Protein AF-A0ABD0MZG0-F1 (afdb_monomer_lite)

Sequence (67 aa):
SVDPVSAAVSPAGEAEADDGDGENCSICFEPWTSAGDHRLAALRCGHLFGFICISRWLTSGGNKCPQ

Organism: Cirrhinus mrigala (NCBI:txid683832)

Secondary structure (DSSP, 8-state):
--------------PPP--GGGGB-TTT-PBPBSSSTTBEEE-TTS-EEEHHHHHHHHHTT--S---

Radius of gyration: 19.06 Å; chains: 1; bounding box: 24×37×64 Å

Foldseek 3Di:
DDDDDDDPDPCPDDDDDDDPPVQAFPQPRHGADCDDQQHWDADPVGDIHGNVRVVCCCVVPNVDDPD

InterPro domains:
  IPR001841 Zinc finger, RING-type [PF13639] (24-66)
  IPR001841 Zinc finger, RING-type [PS50089] (25-66)
  IPR013083 Zinc finger, RING/FYVE/PHD-type [G3DSA:3.30.40.10] (9-67)
  IPR037381 E3 ubiquitin-protein ligase RFWD3 [PTHR16047] (14-67)

pLDDT: mean 80.61, std 18.57, range [47.56, 97.62]

Structure (mmCIF, N/CA/C/O backbone):
data_AF-A0ABD0MZG0-F1
#
_entry.id   AF-A0ABD0MZG0-F1
#
loop_
_atom_site.group_PDB
_atom_site.id
_atom_site.type_symbol
_atom_site.label_atom_id
_atom_site.label_alt_id
_atom_site.label_comp_id
_atom_site.label_asym_id
_atom_site.label_entity_id
_atom_site.label_seq_id
_atom_site.pdbx_PDB_ins_code
_atom_site.Cartn_x
_atom_site.Cartn_y
_atom_site.Cartn_z
_atom_site.occupancy
_atom_site.B_iso_or_equiv
_atom_site.auth_seq_id
_atom_site.auth_comp_id
_atom_site.auth_asym_id
_atom_site.auth_atom_id
_atom_site.pdbx_PDB_model_num
ATOM 1 N N . SER A 1 1 ? 10.606 -30.655 -50.683 1.00 48.03 1 SER A N 1
ATOM 2 C CA . SER A 1 1 ? 10.332 -29.276 -50.257 1.00 48.03 1 SER A CA 1
ATOM 3 C C . SER A 1 1 ? 9.612 -29.370 -48.940 1.00 48.03 1 SER A C 1
ATOM 5 O O . SER A 1 1 ? 8.527 -29.927 -48.932 1.00 48.03 1 SER A O 1
ATOM 7 N N . VAL A 1 2 ? 10.273 -29.035 -47.833 1.00 51.69 2 VAL A N 1
ATOM 8 C CA . VAL A 1 2 ? 9.633 -29.074 -46.513 1.00 51.69 2 VAL A CA 1
ATOM 9 C C . VAL A 1 2 ? 9.112 -27.675 -46.232 1.00 51.69 2 VAL A C 1
ATOM 11 O O . VAL A 1 2 ? 9.883 -26.718 -46.197 1.00 51.69 2 VAL A O 1
ATOM 14 N N . ASP A 1 3 ? 7.797 -27.552 -46.147 1.00 55.62 3 ASP A N 1
ATOM 15 C CA . ASP A 1 3 ? 7.107 -26.325 -45.777 1.00 55.62 3 ASP A CA 1
ATOM 16 C C . ASP A 1 3 ? 7.431 -25.978 -44.315 1.00 55.62 3 ASP A C 1
ATOM 18 O O . ASP A 1 3 ? 7.300 -26.846 -43.443 1.00 55.62 3 ASP A O 1
ATOM 22 N N . PRO A 1 4 ? 7.839 -24.740 -43.988 1.00 68.50 4 PRO A N 1
ATOM 23 C CA . PRO A 1 4 ? 7.940 -24.340 -42.597 1.00 68.50 4 PRO A CA 1
ATOM 24 C C . PRO A 1 4 ? 6.545 -23.988 -42.068 1.00 68.50 4 PRO A C 1
ATOM 26 O O . PRO A 1 4 ? 6.004 -22.914 -42.321 1.00 68.50 4 PRO A O 1
ATOM 29 N N . VAL A 1 5 ? 5.973 -24.905 -41.290 1.00 64.75 5 VAL A N 1
ATOM 30 C CA . VAL A 1 5 ? 5.073 -24.533 -40.192 1.00 64.75 5 VAL A CA 1
ATOM 31 C C . VAL A 1 5 ? 5.908 -23.874 -39.090 1.00 64.75 5 VAL A C 1
ATOM 33 O O . VAL A 1 5 ? 7.053 -24.276 -38.890 1.00 64.75 5 VAL A O 1
ATOM 36 N N . SER A 1 6 ? 5.304 -22.932 -38.356 1.00 53.81 6 SER A N 1
ATOM 37 C CA . SER A 1 6 ? 5.767 -22.288 -37.106 1.00 53.81 6 SER A CA 1
ATOM 38 C C . SER A 1 6 ? 6.035 -20.787 -37.306 1.00 53.81 6 SER A C 1
ATOM 40 O O . SER A 1 6 ? 6.768 -20.403 -38.203 1.00 53.81 6 SER A O 1
ATOM 42 N N . ALA A 1 7 ? 5.465 -19.861 -36.541 1.00 52.09 7 ALA A N 1
ATOM 43 C CA . ALA A 1 7 ? 4.886 -19.961 -35.212 1.00 52.09 7 ALA A CA 1
ATOM 44 C C . ALA A 1 7 ? 3.738 -18.953 -35.072 1.00 52.09 7 ALA A C 1
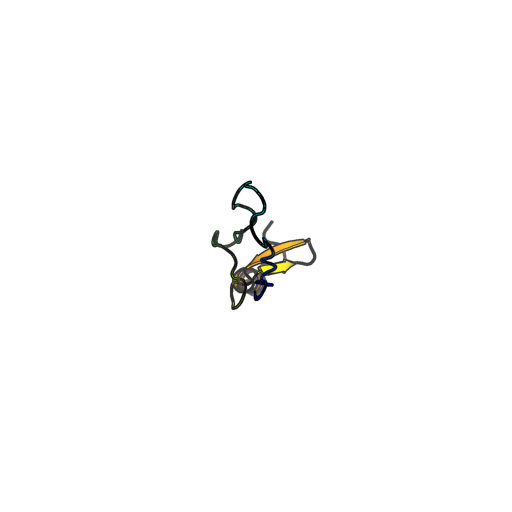ATOM 46 O O . ALA A 1 7 ? 3.837 -17.816 -35.533 1.00 52.09 7 ALA A O 1
ATOM 47 N N . ALA A 1 8 ? 2.677 -19.358 -34.375 1.00 57.19 8 ALA A N 1
ATOM 48 C CA . ALA A 1 8 ? 1.775 -18.419 -33.734 1.00 57.19 8 ALA A CA 1
ATOM 49 C C . ALA A 1 8 ? 2.569 -17.684 -32.647 1.00 57.19 8 ALA A C 1
ATOM 51 O O . ALA A 1 8 ? 2.811 -18.226 -31.570 1.00 57.19 8 ALA A O 1
ATOM 52 N N . VAL A 1 9 ? 3.011 -16.468 -32.949 1.00 52.06 9 VAL A N 1
ATOM 53 C CA . VAL A 1 9 ? 3.390 -15.501 -31.925 1.00 52.06 9 VAL A CA 1
ATOM 54 C C . VAL A 1 9 ? 2.150 -14.667 -31.645 1.00 52.06 9 VAL A C 1
ATOM 56 O O . VAL A 1 9 ? 1.746 -13.823 -32.439 1.00 52.06 9 VAL A O 1
ATOM 59 N N . SER A 1 10 ? 1.491 -14.977 -30.535 1.00 57.47 10 SER A N 1
ATOM 60 C CA . SER A 1 10 ? 0.477 -14.108 -29.950 1.00 57.47 10 SER A CA 1
ATOM 61 C C . SER A 1 10 ? 1.110 -12.736 -29.690 1.00 57.47 10 SER A C 1
ATOM 63 O O . SER A 1 10 ? 2.095 -12.693 -28.948 1.00 57.47 10 SER A O 1
ATOM 65 N N . PRO A 1 11 ? 0.583 -11.618 -30.219 1.00 48.38 11 PRO A N 1
ATOM 66 C CA . PRO A 1 11 ? 0.961 -10.310 -29.715 1.00 48.38 11 PRO A CA 1
ATOM 67 C C . PRO A 1 11 ? 0.217 -10.107 -28.390 1.00 48.38 11 PRO A C 1
ATOM 69 O O . PRO A 1 11 ? -0.886 -9.570 -28.334 1.00 48.38 11 PRO A O 1
ATOM 72 N N . ALA A 1 12 ? 0.776 -10.655 -27.311 1.00 57.31 12 ALA A N 1
ATOM 73 C CA . ALA A 1 12 ? 0.423 -10.259 -25.955 1.00 57.31 12 ALA A CA 1
ATOM 74 C C . ALA A 1 12 ? 1.337 -9.085 -25.581 1.00 57.31 12 ALA A C 1
ATOM 76 O O . ALA A 1 12 ? 2.411 -9.265 -25.015 1.00 57.31 12 ALA A O 1
ATOM 77 N N . GLY A 1 13 ? 0.912 -7.904 -26.005 1.00 52.88 13 GLY A N 1
ATOM 78 C CA . GLY A 1 13 ? 1.652 -6.647 -26.001 1.00 52.88 13 GLY A CA 1
ATOM 79 C C . GLY A 1 13 ? 1.222 -5.931 -27.279 1.00 52.88 13 GLY A C 1
ATOM 80 O O . GLY A 1 13 ? 1.279 -6.535 -28.339 1.00 52.88 13 GLY A O 1
ATOM 81 N N . GLU A 1 14 ? 0.625 -4.751 -27.266 1.00 48.78 14 GLU A N 1
ATOM 82 C CA . GLU A 1 14 ? 0.668 -3.679 -26.287 1.00 48.78 14 GLU A CA 1
ATOM 83 C C . GLU A 1 14 ? -0.734 -3.055 -26.182 1.00 48.78 14 GLU A C 1
ATOM 85 O O . GLU A 1 14 ? -1.367 -2.767 -27.197 1.00 48.78 14 GLU A O 1
ATOM 90 N N . ALA A 1 15 ? -1.248 -2.878 -24.960 1.00 54.94 15 ALA A N 1
ATOM 91 C CA . ALA A 1 15 ? -2.352 -1.950 -24.752 1.00 54.94 15 ALA A CA 1
ATOM 92 C C . ALA A 1 15 ? -1.785 -0.544 -24.969 1.00 54.94 15 ALA A C 1
ATOM 94 O O . ALA A 1 15 ? -0.793 -0.165 -24.347 1.00 54.94 15 ALA A O 1
ATOM 95 N N . GLU A 1 16 ? -2.374 0.157 -25.928 1.00 50.91 16 GLU A N 1
ATOM 96 C CA . GLU A 1 16 ? -1.980 1.486 -26.364 1.00 50.91 16 GLU A CA 1
ATOM 97 C C . GLU A 1 16 ? -2.008 2.496 -25.206 1.00 50.91 16 GLU A C 1
ATOM 99 O O . GLU A 1 16 ? -2.818 2.399 -24.287 1.00 50.91 16 GLU A O 1
ATOM 104 N N . ALA A 1 17 ? -1.071 3.440 -25.271 1.00 59.19 17 ALA A N 1
ATOM 105 C CA . ALA A 1 17 ? -0.748 4.442 -24.268 1.00 59.19 17 ALA A CA 1
ATOM 106 C C . ALA A 1 17 ? -1.955 5.196 -23.683 1.00 59.19 17 ALA A C 1
ATOM 108 O O . ALA A 1 17 ? -2.666 5.874 -24.419 1.00 59.19 17 ALA A O 1
ATOM 109 N N . ASP A 1 18 ? -2.079 5.175 -22.354 1.00 49.12 18 ASP A N 1
ATOM 110 C CA . ASP A 1 18 ? -2.523 6.318 -21.552 1.00 49.12 18 ASP A CA 1
ATOM 111 C C . ASP A 1 18 ? -2.067 6.106 -20.095 1.00 49.12 18 ASP A C 1
ATOM 113 O O . ASP A 1 18 ? -2.460 5.139 -19.452 1.00 49.12 18 ASP A O 1
ATOM 117 N N . ASP A 1 19 ? -1.173 6.987 -19.644 1.00 47.56 19 ASP A N 1
ATOM 118 C CA . ASP A 1 19 ? -0.831 7.307 -18.252 1.00 47.56 19 ASP A CA 1
ATOM 119 C C . ASP A 1 19 ? -0.483 6.150 -17.282 1.00 47.56 19 ASP A C 1
ATOM 121 O O . ASP A 1 19 ? -1.335 5.444 -16.744 1.00 47.56 19 ASP A O 1
ATOM 125 N N . GLY A 1 20 ? 0.809 6.025 -16.949 1.00 52.88 20 GLY A N 1
ATOM 126 C CA . GLY A 1 20 ? 1.342 5.088 -15.945 1.00 52.88 20 GLY A CA 1
ATOM 127 C C . GLY A 1 20 ? 0.815 5.279 -14.507 1.00 52.88 20 GLY A C 1
ATOM 128 O O . GLY A 1 20 ? 1.285 4.617 -13.587 1.00 52.88 20 GLY A O 1
ATOM 129 N N . ASP A 1 21 ? -0.182 6.135 -14.288 1.00 58.03 21 ASP A N 1
ATOM 130 C CA . ASP A 1 21 ? -0.831 6.372 -12.996 1.00 58.03 21 ASP A CA 1
ATOM 131 C C . ASP A 1 21 ? -1.652 5.162 -12.499 1.00 58.03 21 ASP A C 1
ATOM 133 O O . ASP A 1 21 ? -1.864 4.992 -11.296 1.00 58.03 21 ASP A O 1
ATOM 137 N N . GLY A 1 22 ? -2.081 4.261 -13.393 1.00 69.12 22 GLY A N 1
ATOM 138 C CA . GLY A 1 22 ? -2.795 3.026 -13.023 1.00 69.12 22 GLY A CA 1
ATOM 139 C C . GLY A 1 22 ? -1.893 1.886 -12.524 1.00 69.12 22 GLY A C 1
ATOM 140 O O . GLY A 1 22 ? -2.373 0.889 -11.971 1.00 69.12 22 GLY A O 1
ATOM 141 N N . GLU A 1 23 ? -0.580 2.009 -12.714 1.00 85.19 23 GLU A N 1
ATOM 142 C CA . GLU A 1 23 ? 0.404 0.961 -12.422 1.00 85.19 23 GLU A CA 1
ATOM 143 C C . GLU A 1 23 ? 1.243 1.231 -11.158 1.00 85.19 23 GLU A C 1
ATOM 145 O O . GLU A 1 23 ? 2.178 0.482 -10.857 1.00 85.19 23 GLU A O 1
ATOM 150 N N . ASN A 1 24 ? 0.896 2.255 -10.369 1.00 93.38 24 ASN A N 1
ATOM 151 C CA . ASN A 1 24 ? 1.638 2.632 -9.167 1.00 93.38 24 ASN A CA 1
ATOM 152 C C . ASN A 1 24 ? 0.804 2.603 -7.882 1.00 93.38 24 ASN A C 1
ATOM 154 O O . ASN A 1 24 ? -0.365 2.978 -7.829 1.00 93.38 24 ASN A O 1
ATOM 158 N N . CYS A 1 25 ? 1.459 2.223 -6.789 1.00 94.88 25 CYS A N 1
ATOM 159 C CA . CYS A 1 25 ? 0.878 2.221 -5.458 1.00 94.88 25 CYS A CA 1
ATOM 160 C C . CYS A 1 25 ? 0.670 3.626 -4.915 1.00 94.88 25 CYS A C 1
ATOM 162 O O . CYS A 1 25 ? 1.629 4.304 -4.589 1.00 94.88 25 CYS A O 1
ATOM 164 N N . SER A 1 26 ? -0.578 4.023 -4.672 1.00 92.62 26 SER A N 1
ATOM 165 C CA . SER A 1 26 ? -0.921 5.347 -4.127 1.00 92.62 26 SER A CA 1
ATOM 166 C C . SER A 1 26 ? -0.434 5.614 -2.691 1.00 92.62 26 SER A C 1
ATOM 168 O O . SER A 1 26 ? -0.572 6.730 -2.198 1.00 92.62 26 SER A O 1
ATOM 170 N N . ILE A 1 27 ? 0.144 4.618 -2.002 1.00 93.94 27 ILE A N 1
ATOM 171 C CA . ILE A 1 27 ? 0.759 4.790 -0.672 1.00 93.94 27 ILE A CA 1
ATOM 172 C C . ILE A 1 27 ? 2.248 5.157 -0.778 1.00 93.94 27 ILE A C 1
ATOM 174 O O . ILE A 1 27 ? 2.722 5.974 0.007 1.00 93.94 27 ILE A O 1
ATOM 178 N N . CYS A 1 28 ? 2.999 4.528 -1.690 1.00 95.25 28 CYS A N 1
ATOM 179 C CA . CYS A 1 28 ? 4.455 4.715 -1.811 1.00 95.25 28 CYS A CA 1
ATOM 180 C C . CYS A 1 28 ? 4.911 5.309 -3.150 1.00 95.25 28 CYS A C 1
ATOM 182 O O . CYS A 1 28 ? 6.082 5.642 -3.283 1.00 95.25 28 CYS A O 1
ATOM 184 N N . PHE A 1 29 ? 3.999 5.456 -4.108 1.00 93.62 29 PHE A N 1
ATOM 185 C CA . PHE A 1 29 ? 4.211 5.947 -5.472 1.00 93.62 29 PHE A CA 1
ATOM 186 C C . PHE A 1 29 ? 5.199 5.114 -6.302 1.00 93.62 29 PHE A C 1
ATOM 188 O O . PHE A 1 29 ? 5.772 5.601 -7.270 1.00 93.62 29 PHE A O 1
ATOM 195 N N . GLU A 1 30 ? 5.385 3.843 -5.940 1.00 94.06 30 GLU A N 1
ATOM 196 C CA . GLU A 1 30 ? 6.212 2.892 -6.688 1.00 94.06 30 GLU A CA 1
ATOM 197 C C . GLU A 1 30 ? 5.345 1.930 -7.515 1.00 94.06 30 GLU A C 1
ATOM 199 O O . GLU A 1 30 ? 4.230 1.593 -7.088 1.00 94.06 30 GLU A O 1
ATOM 204 N N . PRO A 1 31 ? 5.848 1.431 -8.661 1.00 93.94 31 PRO A N 1
ATOM 205 C CA . PRO A 1 31 ? 5.140 0.444 -9.463 1.00 93.94 31 PRO A CA 1
ATOM 206 C C . PRO A 1 31 ? 4.869 -0.849 -8.689 1.00 93.94 31 PRO A C 1
ATOM 208 O O . PRO A 1 31 ? 5.686 -1.304 -7.877 1.00 93.94 31 PRO A O 1
ATOM 211 N N . TRP A 1 32 ? 3.710 -1.463 -8.940 1.00 92.94 32 TRP A N 1
ATOM 212 C CA . TRP A 1 32 ? 3.395 -2.769 -8.359 1.00 92.94 32 TRP A CA 1
ATOM 213 C C . TRP A 1 32 ? 4.325 -3.846 -8.908 1.00 92.94 32 TRP A C 1
ATOM 215 O O . TRP A 1 32 ? 4.735 -3.816 -10.069 1.00 92.94 32 TRP A O 1
ATOM 225 N N . THR A 1 33 ? 4.563 -4.881 -8.109 1.00 91.00 33 THR A N 1
ATOM 226 C CA . THR A 1 33 ? 5.213 -6.095 -8.602 1.00 91.00 33 THR A CA 1
ATOM 227 C C . THR A 1 33 ? 4.179 -7.162 -8.967 1.00 91.00 33 THR A C 1
ATOM 229 O O . THR A 1 33 ? 3.094 -7.245 -8.389 1.00 91.00 33 THR A O 1
ATOM 232 N N . SER A 1 34 ? 4.506 -8.037 -9.920 1.00 89.56 34 SER A N 1
ATOM 233 C CA . SER A 1 34 ? 3.663 -9.199 -10.252 1.00 89.56 34 SER A CA 1
ATOM 234 C C . SER A 1 34 ? 3.732 -10.309 -9.191 1.00 89.56 34 SER A C 1
ATOM 236 O O . SER A 1 34 ? 2.848 -11.160 -9.117 1.00 89.56 34 SER A O 1
ATOM 238 N N . ALA A 1 35 ? 4.765 -10.295 -8.342 1.00 90.44 35 ALA A N 1
ATOM 239 C CA . ALA A 1 35 ? 4.984 -11.249 -7.258 1.00 90.44 35 ALA A CA 1
ATOM 240 C C . ALA A 1 35 ? 5.728 -10.603 -6.074 1.00 90.44 35 ALA A C 1
ATOM 242 O O . ALA A 1 35 ? 6.319 -9.533 -6.203 1.00 90.44 35 ALA A O 1
ATOM 243 N N . GLY A 1 36 ? 5.724 -11.268 -4.916 1.00 94.31 36 GLY A N 1
ATOM 244 C CA . GLY A 1 36 ? 6.413 -10.802 -3.706 1.00 94.31 36 GLY A CA 1
ATOM 245 C C . GLY A 1 36 ? 5.564 -9.900 -2.804 1.00 94.31 36 GLY A C 1
ATOM 246 O O . GLY A 1 36 ? 4.329 -9.941 -2.832 1.00 94.31 36 GLY A O 1
ATOM 247 N N . ASP A 1 37 ? 6.237 -9.119 -1.959 1.00 95.94 37 ASP A N 1
ATOM 248 C CA . ASP A 1 37 ? 5.609 -8.350 -0.874 1.00 95.94 37 ASP A CA 1
ATOM 249 C C . ASP A 1 37 ? 4.910 -7.073 -1.347 1.00 95.94 37 ASP A C 1
ATOM 251 O O . ASP A 1 37 ? 3.919 -6.658 -0.748 1.00 95.94 37 ASP A O 1
ATOM 255 N N . HIS A 1 38 ? 5.379 -6.470 -2.441 1.00 96.94 38 HIS A N 1
ATOM 256 C CA . HIS A 1 38 ? 4.759 -5.291 -3.053 1.00 96.94 38 HIS A CA 1
ATOM 257 C C . HIS A 1 38 ? 3.835 -5.650 -4.231 1.00 96.94 38 HIS A C 1
ATOM 259 O O . HIS A 1 38 ? 3.613 -4.855 -5.143 1.00 96.94 38 HIS A O 1
ATOM 265 N N . ARG A 1 39 ? 3.271 -6.864 -4.207 1.00 95.69 39 ARG A N 1
ATOM 266 C CA . ARG 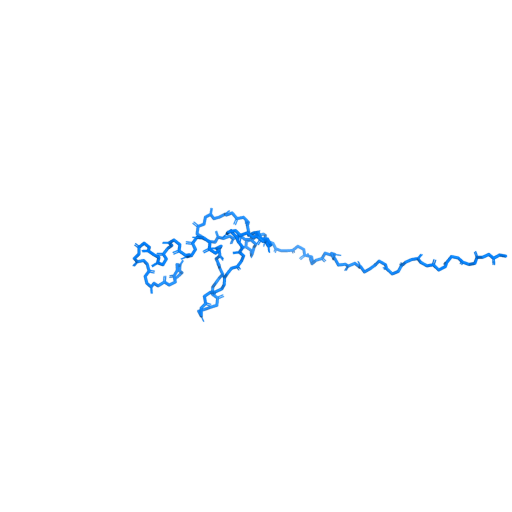A 1 39 ? 2.296 -7.295 -5.212 1.00 95.69 39 ARG A CA 1
ATOM 267 C C . ARG A 1 39 ? 0.980 -6.527 -5.106 1.00 95.69 39 ARG A C 1
ATOM 269 O O . ARG A 1 39 ? 0.618 -6.074 -4.018 1.00 95.69 39 ARG A O 1
ATOM 276 N N . LEU A 1 40 ? 0.242 -6.461 -6.211 1.00 95.56 40 LEU A N 1
ATOM 277 C CA . LEU A 1 40 ? -1.080 -5.835 -6.279 1.00 95.56 40 LEU A CA 1
ATOM 278 C C . LEU A 1 40 ? -2.069 -6.471 -5.279 1.00 95.56 40 LEU A C 1
ATOM 280 O O . LEU A 1 40 ? -2.221 -7.695 -5.228 1.00 95.56 40 LEU A O 1
ATOM 284 N N . ALA A 1 41 ? -2.759 -5.640 -4.498 1.00 94.94 41 ALA A N 1
ATOM 285 C CA . ALA A 1 41 ? -3.803 -6.041 -3.561 1.00 94.94 41 ALA A CA 1
ATOM 286 C C . ALA A 1 41 ? -5.004 -5.088 -3.635 1.00 94.94 41 ALA A C 1
ATOM 288 O O . ALA A 1 41 ? -4.840 -3.872 -3.684 1.00 94.94 41 ALA A O 1
ATOM 289 N N . ALA A 1 42 ? -6.217 -5.643 -3.592 1.00 94.00 42 ALA A N 1
ATOM 290 C CA . ALA A 1 42 ? -7.462 -4.882 -3.613 1.00 94.00 42 ALA A CA 1
ATOM 291 C C . ALA A 1 42 ? -8.159 -4.922 -2.247 1.00 94.00 42 ALA A C 1
ATOM 293 O O . ALA A 1 42 ? -8.272 -5.981 -1.621 1.00 94.00 42 ALA A O 1
ATOM 294 N N . LEU A 1 43 ? -8.669 -3.778 -1.794 1.00 95.25 43 LEU A N 1
ATOM 295 C CA . LEU A 1 43 ? -9.593 -3.723 -0.663 1.00 95.25 43 LEU A CA 1
ATOM 296 C C . LEU A 1 43 ? -11.033 -3.998 -1.112 1.00 95.25 43 LEU A C 1
ATOM 298 O O . LEU A 1 43 ? -11.380 -3.880 -2.283 1.00 95.25 43 LEU A O 1
ATOM 302 N N . ARG A 1 44 ? -11.925 -4.271 -0.149 1.00 94.25 44 ARG A N 1
ATOM 303 C CA . ARG A 1 44 ? -13.370 -4.438 -0.414 1.00 94.25 44 ARG A CA 1
ATOM 304 C C . ARG A 1 44 ? -14.033 -3.210 -1.048 1.00 94.25 44 ARG A C 1
ATOM 306 O O . ARG A 1 44 ? -15.064 -3.357 -1.685 1.00 94.25 44 ARG A O 1
ATOM 313 N N . CYS A 1 45 ? -13.465 -2.018 -0.862 1.00 95.88 45 CYS A N 1
ATOM 314 C CA . CYS A 1 45 ? -13.932 -0.788 -1.504 1.00 95.88 45 CYS A CA 1
ATOM 315 C C . CYS A 1 45 ? -13.499 -0.657 -2.975 1.00 95.88 45 CYS A C 1
ATOM 317 O O . CYS A 1 45 ? -13.878 0.314 -3.615 1.00 95.88 45 CYS A O 1
ATOM 319 N N . GLY A 1 46 ? -12.716 -1.601 -3.508 1.00 93.69 46 GLY A N 1
ATOM 320 C CA . GLY A 1 46 ? -12.253 -1.598 -4.897 1.00 93.69 46 GLY A CA 1
ATOM 321 C C . GLY A 1 46 ? -10.924 -0.876 -5.130 1.00 93.69 46 GLY A C 1
ATOM 322 O O . GLY A 1 46 ? -10.331 -1.057 -6.186 1.00 93.69 46 GLY A O 1
ATOM 323 N N . HIS A 1 47 ? -10.414 -0.115 -4.156 1.00 94.56 47 HIS A N 1
ATOM 324 C CA . HIS A 1 47 ? -9.115 0.551 -4.289 1.00 94.56 47 HIS A CA 1
ATOM 325 C C . HIS A 1 47 ? -7.941 -0.434 -4.232 1.00 94.56 47 HIS A C 1
ATOM 327 O O . HIS A 1 47 ? -7.969 -1.422 -3.484 1.00 94.56 47 HIS A O 1
ATOM 333 N N . LEU A 1 48 ? -6.908 -0.121 -5.016 1.00 94.38 48 LEU A N 1
ATOM 334 C CA . LEU A 1 48 ? -5.719 -0.940 -5.227 1.00 94.38 48 LEU A CA 1
ATOM 335 C C . LEU A 1 48 ? -4.509 -0.349 -4.505 1.00 94.38 48 LEU A C 1
ATOM 337 O O . LEU A 1 48 ? -4.298 0.862 -4.511 1.00 94.38 48 LEU A O 1
ATOM 341 N N . PHE A 1 49 ? -3.712 -1.223 -3.894 1.00 95.56 49 PHE A N 1
ATOM 342 C CA . PHE A 1 49 ? -2.507 -0.876 -3.147 1.00 95.56 49 PHE A CA 1
ATOM 343 C C . PHE A 1 49 ? -1.460 -1.992 -3.266 1.00 95.56 49 PHE A C 1
ATOM 345 O O . PHE A 1 49 ? -1.791 -3.150 -3.523 1.00 95.56 49 PHE A O 1
ATOM 352 N N . GLY A 1 50 ? -0.194 -1.676 -2.997 1.00 96.81 50 GLY A N 1
ATOM 353 C CA . GLY A 1 50 ? 0.827 -2.692 -2.774 1.00 96.81 50 GLY A CA 1
ATOM 354 C C . GLY A 1 50 ? 0.557 -3.441 -1.470 1.00 96.81 50 GLY A C 1
ATOM 355 O O . GLY A 1 50 ? 0.265 -2.819 -0.444 1.00 96.81 50 GLY A O 1
ATOM 356 N N . PHE A 1 51 ? 0.658 -4.771 -1.490 1.00 97.12 51 PHE A N 1
ATOM 357 C CA . PHE A 1 51 ? 0.260 -5.630 -0.371 1.00 97.12 51 PHE A CA 1
ATOM 358 C C . PHE A 1 51 ? 0.919 -5.235 0.960 1.00 97.12 51 PHE A C 1
ATOM 360 O O . PHE A 1 51 ? 0.216 -5.042 1.955 1.00 97.12 51 PHE A O 1
ATOM 367 N N . ILE A 1 52 ? 2.244 -5.058 0.997 1.00 97.62 52 ILE A N 1
ATOM 368 C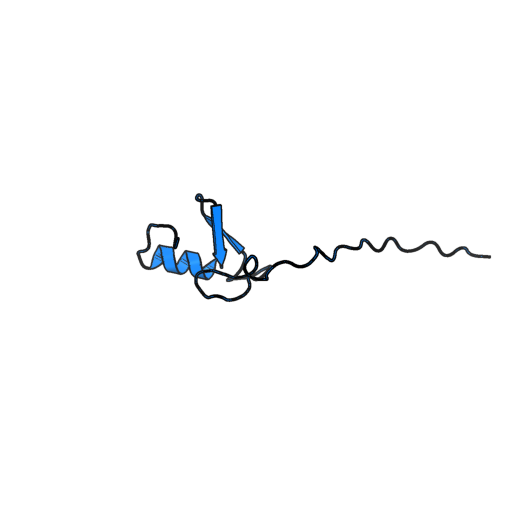 CA . ILE A 1 52 ? 2.954 -4.641 2.216 1.00 97.62 52 ILE A CA 1
ATOM 369 C C . ILE A 1 52 ? 2.558 -3.226 2.664 1.00 97.62 52 ILE A C 1
ATOM 371 O O . ILE A 1 52 ? 2.466 -2.968 3.864 1.00 97.62 52 ILE A O 1
ATOM 375 N N . CYS A 1 53 ? 2.263 -2.329 1.722 1.00 96.88 53 CYS A N 1
ATOM 376 C CA . CYS A 1 53 ? 1.891 -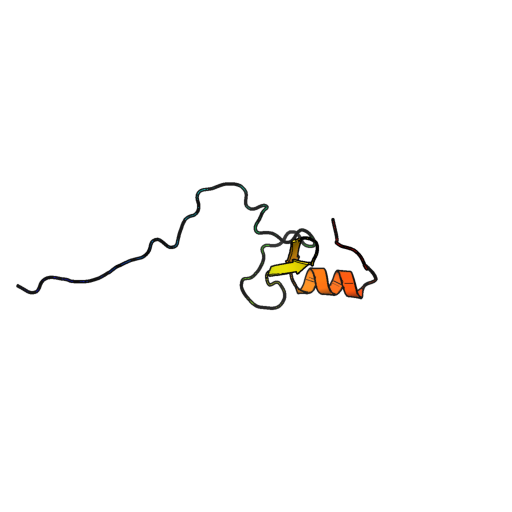0.943 1.996 1.00 96.88 53 CYS A CA 1
ATOM 377 C C . CYS A 1 53 ? 0.529 -0.871 2.688 1.00 96.88 53 CYS A C 1
ATOM 379 O O . CYS A 1 53 ? 0.421 -0.303 3.778 1.00 96.88 53 CYS A O 1
ATOM 381 N N . ILE A 1 54 ? -0.491 -1.527 2.123 1.00 96.81 54 ILE A N 1
ATOM 382 C CA . ILE A 1 54 ? -1.812 -1.563 2.758 1.00 96.81 54 ILE A CA 1
ATOM 383 C C . ILE A 1 54 ? -1.810 -2.385 4.049 1.00 96.81 54 ILE A C 1
ATOM 385 O O . ILE A 1 54 ? -2.456 -1.998 5.020 1.00 96.81 54 ILE A O 1
ATOM 389 N N . SER A 1 55 ? -1.027 -3.465 4.124 1.00 96.19 55 SER A N 1
ATOM 390 C CA . SER A 1 55 ? -0.907 -4.258 5.356 1.00 96.19 55 SER A CA 1
ATOM 391 C C . SER A 1 55 ? -0.316 -3.439 6.505 1.00 96.19 55 SER A C 1
ATOM 393 O O . SER A 1 55 ? -0.836 -3.47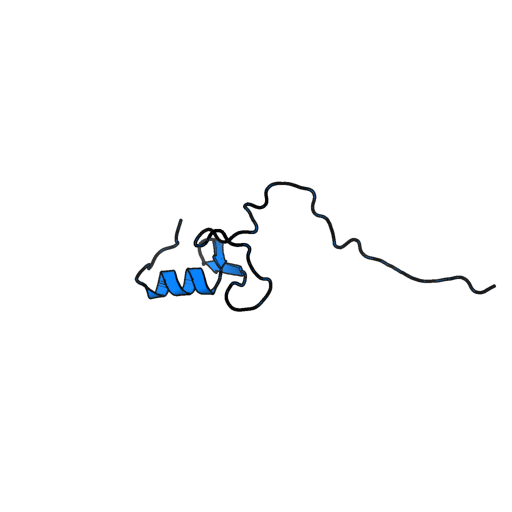4 7.624 1.00 96.19 55 SER A O 1
ATOM 395 N N . ARG A 1 56 ? 0.735 -2.651 6.236 1.00 96.38 56 ARG A N 1
ATOM 396 C CA . ARG A 1 56 ? 1.325 -1.740 7.227 1.00 96.38 56 ARG A CA 1
ATOM 397 C C . ARG A 1 56 ? 0.341 -0.652 7.640 1.00 96.38 56 ARG A C 1
ATOM 399 O O . ARG A 1 56 ? 0.202 -0.411 8.833 1.00 96.38 56 ARG A O 1
ATOM 406 N N . TRP A 1 57 ? -0.369 -0.039 6.692 1.00 96.06 57 TRP A N 1
ATOM 407 C CA . TRP A 1 57 ? -1.381 0.978 6.994 1.00 96.06 57 TRP A CA 1
ATOM 408 C C . TRP A 1 57 ? -2.454 0.460 7.961 1.00 96.06 57 TRP A C 1
ATOM 410 O O . TRP A 1 57 ? -2.721 1.081 8.992 1.00 96.06 57 TRP A O 1
ATOM 420 N N . LEU A 1 58 ? -3.011 -0.717 7.663 1.00 94.38 58 LEU A N 1
ATOM 421 C CA . LEU A 1 58 ? -4.055 -1.338 8.478 1.00 94.38 58 LEU A CA 1
ATOM 422 C C . LEU A 1 58 ? -3.555 -1.756 9.869 1.00 94.38 58 LEU A C 1
ATOM 424 O O . LEU A 1 58 ? -4.303 -1.685 10.842 1.00 94.38 58 LEU A O 1
ATOM 428 N N . THR A 1 59 ? -2.286 -2.158 9.976 1.00 93.94 59 THR A N 1
ATOM 429 C CA . THR A 1 59 ? -1.677 -2.571 11.252 1.00 93.94 59 THR A CA 1
ATOM 430 C C . THR A 1 59 ? -1.279 -1.376 12.124 1.00 93.94 59 THR A C 1
ATOM 432 O O . THR A 1 59 ? -1.368 -1.454 13.346 1.00 93.94 59 THR A O 1
ATOM 435 N N . SER A 1 60 ? -0.906 -0.242 11.524 1.00 91.06 60 SER A N 1
ATOM 436 C CA . SER A 1 60 ? -0.503 0.987 12.231 1.00 91.06 60 SER A CA 1
ATOM 437 C C . SER A 1 60 ? -1.675 1.804 12.802 1.00 91.06 60 SER A C 1
ATOM 439 O O . SER A 1 60 ? -1.485 2.941 13.223 1.00 91.06 60 SER A O 1
ATOM 441 N N . GLY A 1 61 ? -2.891 1.248 12.819 1.00 81.75 61 GLY A N 1
ATOM 442 C CA . GLY A 1 61 ? -4.090 1.901 13.356 1.00 81.75 61 GLY A CA 1
ATOM 443 C C . GLY A 1 61 ? -4.988 2.568 12.310 1.00 81.75 61 GLY A C 1
ATOM 444 O O . GLY A 1 61 ? -6.039 3.101 12.666 1.00 81.75 61 GLY A O 1
ATOM 445 N N . GLY A 1 62 ? -4.639 2.506 11.021 1.00 79.81 62 GLY A N 1
ATOM 446 C CA . GLY A 1 62 ? -5.525 2.928 9.941 1.00 79.81 62 GLY A CA 1
ATOM 447 C C . GLY A 1 62 ? -6.637 1.903 9.722 1.00 79.81 62 GLY A C 1
ATOM 448 O O . GLY A 1 62 ? -6.448 0.930 9.015 1.00 79.81 62 GLY A O 1
ATOM 449 N N . ASN A 1 63 ? -7.830 2.090 10.284 1.00 85.50 63 ASN A N 1
ATOM 450 C CA . ASN A 1 63 ? -8.953 1.154 10.083 1.00 85.50 63 ASN A CA 1
ATOM 451 C C . ASN A 1 63 ? -9.835 1.486 8.860 1.00 85.50 63 ASN A C 1
ATOM 453 O O . ASN A 1 63 ? -10.952 0.974 8.735 1.00 85.50 63 ASN A O 1
ATOM 457 N N . LYS A 1 64 ? -9.358 2.366 7.975 1.00 92.81 64 LYS A N 1
ATOM 458 C CA . LYS A 1 64 ? -10.063 2.842 6.778 1.00 92.81 64 LYS A CA 1
ATOM 459 C C . LYS A 1 64 ? -9.152 2.800 5.556 1.00 92.81 64 LYS A C 1
ATOM 461 O O . LYS A 1 64 ? -7.929 2.778 5.680 1.00 92.81 64 LYS A O 1
ATOM 466 N N . CYS A 1 65 ? -9.786 2.794 4.386 1.00 94.75 65 CYS A N 1
ATOM 467 C CA . CYS A 1 65 ? -9.112 2.907 3.099 1.00 94.75 65 CYS A CA 1
ATOM 468 C C . CYS A 1 65 ? -8.282 4.211 3.029 1.00 94.75 65 CYS A C 1
ATOM 470 O O . CYS A 1 65 ? -8.810 5.243 3.434 1.00 94.75 65 CYS A O 1
ATOM 472 N N . PRO A 1 66 ? -7.035 4.190 2.518 1.00 92.06 66 PRO A N 1
ATOM 473 C CA . PRO A 1 66 ? -6.201 5.381 2.269 1.00 92.06 66 PRO A CA 1
ATOM 474 C C . PRO A 1 66 ? -6.663 6.315 1.118 1.00 92.06 66 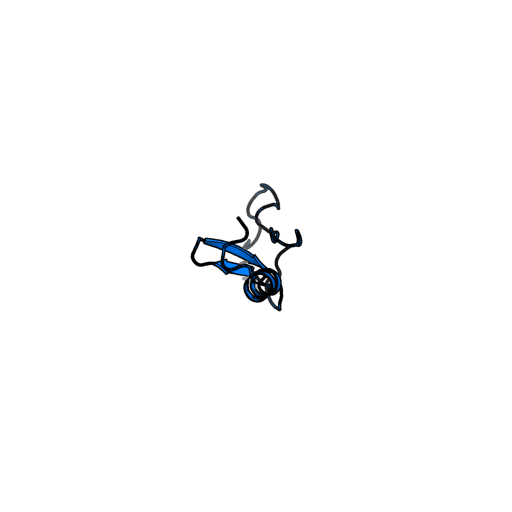PRO A C 1
ATOM 476 O O . PRO A 1 66 ? -5.824 6.860 0.403 1.00 92.06 66 PRO A O 1
ATOM 479 N N . GLN A 1 67 ? -7.975 6.468 0.903 1.00 79.00 67 GLN A N 1
ATOM 480 C CA . GLN A 1 67 ? -8.606 7.333 -0.111 1.00 79.00 67 GLN A CA 1
ATOM 481 C C . GLN A 1 67 ? -9.855 7.987 0.478 1.00 79.00 67 GLN A C 1
ATOM 483 O O . GLN A 1 67 ? -10.558 7.278 1.240 1.00 79.00 67 GLN A O 1
#